Protein AF-A0AAN6GWX3-F1 (afdb_monomer)

Radius of gyration: 16.19 Å; Cα contacts (8 Å, |Δi|>4): 190; chains: 1; bounding box: 40×21×46 Å

Secondary structure (DSSP, 8-state):
--SEEEEESTTSS--TT-S-GGG-HHHHHH--SSS---S-BSTT----S----HHHHHHHHHHHH-TT-EEEEE--HHHHHHTTTTSTTT-SS--SEEEE------BTTB--SS--

pLDDT: mean 90.26, std 8.54, range [56.81, 98.62]

Solvent-accessible surface area (backbone atoms only — not comparable to full-atom values): 7102 Å² total; per-residue (Å²): 128,79,57,28,37,29,41,33,23,25,26,22,40,60,57,75,83,57,55,43,62,76,79,37,80,68,35,39,79,72,45,76,74,59,17,42,80,91,70,59,35,45,94,87,50,70,72,52,94,74,82,85,23,57,49,58,53,47,49,53,54,49,43,72,79,35,80,82,42,46,76,47,73,50,44,53,55,68,57,40,63,73,58,59,73,74,40,85,90,46,52,96,66,68,53,78,44,77,48,77,35,81,79,82,77,51,27,66,98,48,82,69,96,61,91,123

Mean predicted aligned error: 4.52 Å

Sequence (116 aa):
TPANVGVFGNDAPDISVGLYLDGDPDLLNIGYDQGVLPVGGGSGTGRMTYVVAPLDAIKTKVFSYNSKALVQYVTNNTEIIHNKIFGAMINPTPPEVCLVFLKTWATEGYDRPSLE

Nearest PDB structures (foldseek):
  6ke3-assembly4_G  TM=5.110E-01  e=7.547E+00  Homo sapiens

Structure (mmCIF, N/CA/C/O backbone):
data_AF-A0AAN6GWX3-F1
#
_entry.id   AF-A0AAN6GWX3-F1
#
loop_
_atom_site.group_PDB
_atom_site.id
_atom_site.type_symbol
_atom_site.label_atom_id
_atom_site.label_alt_id
_atom_site.label_comp_id
_atom_site.label_asym_id
_atom_site.label_entity_id
_atom_site.label_seq_id
_atom_site.pdbx_PDB_ins_code
_atom_site.Cartn_x
_atom_site.Cartn_y
_atom_site.Cartn_z
_atom_site.occupancy
_atom_site.B_iso_or_equiv
_atom_site.auth_seq_id
_atom_site.auth_comp_id
_atom_site.auth_asym_id
_atom_site.auth_atom_id
_atom_site.pdbx_PDB_model_num
ATOM 1 N N . THR A 1 1 ? -13.798 -11.269 13.550 1.00 63.06 1 THR A N 1
ATOM 2 C CA . THR A 1 1 ? -13.099 -10.264 12.725 1.00 63.06 1 THR A CA 1
ATOM 3 C C . THR A 1 1 ? -12.411 -9.296 13.653 1.00 63.06 1 THR A C 1
ATOM 5 O O . THR A 1 1 ? -13.079 -8.914 14.610 1.00 63.06 1 THR A O 1
ATOM 8 N N . PRO A 1 2 ? -11.133 -8.945 13.432 1.00 74.06 2 PRO A N 1
ATOM 9 C CA . PRO A 1 2 ? -10.436 -7.997 14.293 1.00 74.06 2 PRO A CA 1
ATOM 10 C C . PRO A 1 2 ? -11.210 -6.679 14.412 1.00 74.06 2 PRO A C 1
ATOM 12 O O . PRO A 1 2 ? -11.711 -6.163 13.411 1.00 74.06 2 PRO A O 1
ATOM 15 N N . ALA A 1 3 ? -11.342 -6.165 15.630 1.00 88.56 3 ALA A N 1
ATO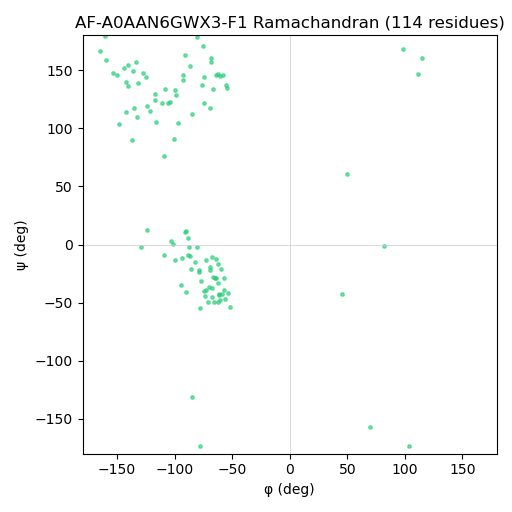M 16 C CA . ALA A 1 3 ? -11.913 -4.860 15.927 1.00 88.56 3 ALA A CA 1
ATOM 17 C C . ALA A 1 3 ? -10.886 -3.732 15.752 1.00 88.56 3 ALA A C 1
ATOM 19 O O . ALA A 1 3 ? -11.289 -2.577 15.662 1.00 88.56 3 ALA A O 1
ATOM 20 N N . ASN A 1 4 ? -9.588 -4.045 15.676 1.00 94.19 4 ASN A N 1
ATOM 21 C CA . ASN A 1 4 ? -8.525 -3.063 15.476 1.00 94.19 4 ASN A CA 1
ATOM 22 C C . ASN A 1 4 ? -7.421 -3.609 14.552 1.00 94.19 4 ASN A C 1
ATOM 24 O O . ASN A 1 4 ? -6.721 -4.557 14.906 1.00 94.19 4 ASN A O 1
ATOM 28 N N . VAL A 1 5 ? -7.267 -3.016 13.368 1.00 95.62 5 VAL A N 1
ATOM 29 C CA . VAL A 1 5 ? -6.329 -3.434 12.313 1.00 95.62 5 VAL A CA 1
ATOM 30 C C . VAL A 1 5 ? -5.304 -2.331 12.071 1.00 95.62 5 VAL A C 1
ATOM 32 O O . VAL A 1 5 ? -5.675 -1.184 11.848 1.00 95.62 5 VAL A O 1
ATOM 35 N N . GLY A 1 6 ? -4.019 -2.676 12.082 1.00 95.25 6 GLY A N 1
ATOM 36 C CA . GLY A 1 6 ? -2.919 -1.788 11.724 1.00 95.25 6 GLY A CA 1
ATOM 37 C C . GLY A 1 6 ? -2.465 -2.048 10.292 1.00 95.25 6 GLY A C 1
ATOM 38 O O . GLY A 1 6 ? -2.271 -3.203 9.919 1.00 95.25 6 GLY A O 1
ATOM 39 N N . VAL A 1 7 ? -2.284 -0.996 9.498 1.00 96.62 7 VAL A N 1
ATOM 40 C CA . VAL A 1 7 ? -1.786 -1.067 8.118 1.00 96.62 7 VAL A CA 1
ATOM 41 C C . VAL A 1 7 ? -0.546 -0.189 7.985 1.00 96.62 7 VAL A C 1
ATOM 43 O O . VAL A 1 7 ? -0.600 1.018 8.208 1.00 96.62 7 VAL A O 1
ATOM 46 N N . PHE A 1 8 ? 0.580 -0.791 7.628 1.00 95.62 8 PHE A N 1
ATOM 47 C CA . PHE A 1 8 ? 1.879 -0.130 7.628 1.00 95.62 8 PHE A CA 1
ATOM 48 C C . PHE A 1 8 ? 2.569 -0.282 6.282 1.00 95.62 8 PHE A C 1
ATOM 50 O O . PHE A 1 8 ? 2.434 -1.316 5.632 1.00 95.62 8 PHE A O 1
ATOM 57 N N . GLY A 1 9 ? 3.346 0.729 5.909 1.00 96.06 9 GLY A N 1
ATOM 58 C CA . GLY A 1 9 ? 4.186 0.699 4.718 1.00 96.06 9 GLY A CA 1
ATOM 59 C C . GLY A 1 9 ? 3.729 1.657 3.622 1.00 96.06 9 GLY A C 1
ATOM 60 O O . GLY A 1 9 ? 2.534 1.900 3.429 1.00 96.06 9 GLY A O 1
ATOM 61 N N . ASN A 1 10 ? 4.706 2.191 2.897 1.00 96.81 10 ASN A N 1
ATOM 62 C CA . ASN A 1 10 ? 4.520 3.126 1.784 1.00 96.81 10 ASN A CA 1
ATOM 63 C C . ASN A 1 10 ? 3.849 2.514 0.549 1.00 96.81 10 ASN A C 1
ATOM 65 O O . ASN A 1 10 ? 3.422 3.262 -0.321 1.00 96.81 10 ASN A O 1
ATOM 69 N N . ASP A 1 11 ? 3.699 1.191 0.491 1.00 98.00 11 ASP A N 1
ATOM 70 C CA . ASP A 1 11 ? 2.968 0.477 -0.563 1.00 98.00 11 ASP A CA 1
ATOM 71 C C . ASP A 1 11 ? 1.459 0.315 -0.261 1.00 98.00 11 ASP A C 1
ATOM 73 O O . ASP A 1 11 ? 0.672 -0.072 -1.118 1.00 98.00 11 ASP A O 1
ATOM 77 N N . ALA A 1 12 ? 1.006 0.648 0.952 1.00 98.38 12 ALA A N 1
ATOM 78 C CA . ALA A 1 12 ? -0.409 0.547 1.312 1.00 98.38 12 ALA A CA 1
ATOM 79 C C . ALA A 1 12 ? -1.348 1.633 0.725 1.00 98.38 12 ALA A C 1
ATOM 81 O O . ALA A 1 12 ? -2.497 1.289 0.422 1.00 98.38 12 ALA A O 1
ATOM 82 N N . PRO A 1 13 ? -0.969 2.930 0.642 1.00 98.00 13 PRO A N 1
ATOM 83 C CA . PRO A 1 13 ? -1.861 3.985 0.161 1.00 98.00 13 PRO A CA 1
ATOM 84 C C . PRO A 1 13 ? -1.939 4.032 -1.373 1.00 98.00 13 PRO A C 1
ATOM 86 O O . PRO A 1 13 ? -1.277 3.271 -2.077 1.00 98.00 13 PRO A O 1
ATOM 89 N N . ASP A 1 14 ? -2.760 4.945 -1.890 1.00 96.81 14 ASP A N 1
ATOM 90 C CA . ASP A 1 14 ? -2.854 5.210 -3.328 1.00 96.81 14 ASP A CA 1
ATOM 91 C C . ASP A 1 14 ? -1.575 5.868 -3.884 1.00 96.81 14 ASP A C 1
ATOM 93 O O . ASP A 1 14 ? -0.755 6.419 -3.144 1.00 96.81 14 ASP A O 1
ATOM 97 N N . ILE A 1 15 ? -1.403 5.787 -5.202 1.00 94.69 15 ILE A N 1
ATOM 98 C CA . ILE A 1 15 ? -0.242 6.272 -5.947 1.00 94.69 15 ILE A CA 1
ATOM 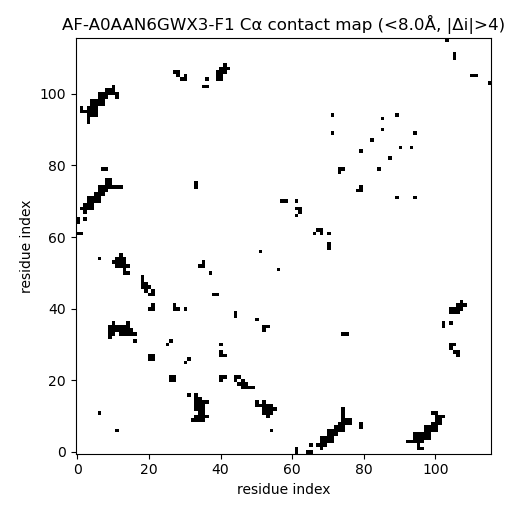99 C C . ILE A 1 15 ? -0.216 7.801 -5.934 1.00 94.69 15 ILE A C 1
ATOM 101 O O . ILE A 1 15 ? -1.094 8.455 -6.495 1.00 94.69 15 ILE A O 1
ATOM 105 N N . SER A 1 16 ? 0.829 8.395 -5.352 1.00 91.81 16 SER A N 1
ATOM 106 C CA . SER A 1 16 ? 0.944 9.858 -5.251 1.00 91.81 16 SER A CA 1
ATOM 107 C C . SER A 1 16 ? 1.583 10.524 -6.473 1.00 91.81 16 SER A C 1
ATOM 109 O O . SER A 1 16 ? 1.591 11.748 -6.566 1.00 91.81 16 SER A O 1
ATOM 111 N N . VAL A 1 17 ? 2.152 9.733 -7.387 1.00 91.06 17 VAL A N 1
ATOM 112 C CA . VAL A 1 17 ? 2.924 10.205 -8.554 1.00 91.06 17 VAL A CA 1
ATOM 113 C C . VAL A 1 17 ? 2.152 10.128 -9.879 1.00 91.06 17 VAL A C 1
ATOM 115 O O . VAL A 1 17 ? 2.679 10.474 -10.930 1.00 91.06 17 VAL A O 1
ATOM 118 N N . GLY A 1 18 ? 0.881 9.716 -9.838 1.00 91.31 18 GLY A N 1
ATOM 119 C CA . GLY A 1 18 ? 0.011 9.605 -11.010 1.00 91.31 18 GLY A CA 1
ATOM 120 C C . GLY A 1 18 ? -0.094 8.191 -11.591 1.00 91.31 18 GLY A C 1
ATOM 121 O O . GLY A 1 18 ? 0.638 7.276 -11.236 1.00 91.31 18 GLY A O 1
ATOM 122 N N . LEU A 1 19 ? -1.055 8.008 -12.502 1.00 93.44 19 LEU A N 1
ATOM 123 C CA . LEU A 1 19 ? -1.474 6.694 -13.016 1.00 93.44 19 LEU A CA 1
ATOM 124 C C . LEU A 1 19 ? -0.728 6.235 -14.282 1.00 93.44 19 LEU A C 1
ATOM 126 O O . LEU A 1 19 ? -1.140 5.277 -14.937 1.00 93.44 19 LEU A O 1
ATOM 130 N N . TYR A 1 20 ? 0.342 6.930 -14.666 1.00 91.81 20 TYR A N 1
ATOM 131 C CA . TYR A 1 20 ? 1.201 6.545 -15.783 1.00 91.81 20 TYR A CA 1
ATOM 132 C C . TYR A 1 20 ? 2.666 6.722 -15.386 1.00 91.81 20 TYR A C 1
ATOM 134 O O . TYR A 1 20 ? 3.241 7.792 -15.556 1.00 91.81 20 TYR A O 1
ATOM 142 N N . LEU A 1 21 ? 3.232 5.656 -14.821 1.00 85.44 21 LEU A N 1
ATOM 143 C CA . LEU A 1 21 ? 4.538 5.653 -14.149 1.00 85.44 21 LEU A CA 1
ATOM 144 C C . LEU A 1 21 ? 5.723 5.837 -15.111 1.00 85.44 21 LEU A C 1
ATOM 146 O O . LEU A 1 21 ? 6.785 6.286 -14.707 1.00 85.44 21 LEU A O 1
ATOM 150 N N . ASP A 1 22 ? 5.512 5.527 -16.387 1.00 83.25 22 ASP A N 1
ATOM 151 C CA . ASP A 1 22 ? 6.477 5.663 -17.487 1.00 83.25 22 ASP A CA 1
ATOM 152 C C . ASP A 1 22 ? 6.451 7.058 -18.138 1.00 83.25 22 ASP A C 1
ATOM 154 O O . ASP A 1 22 ? 7.226 7.366 -19.036 1.00 83.25 22 ASP A O 1
ATOM 158 N N . GLY A 1 23 ? 5.559 7.941 -17.674 1.00 79.31 23 GLY A N 1
ATOM 159 C CA . GLY A 1 23 ? 5.509 9.331 -18.126 1.00 79.31 23 GLY A CA 1
ATOM 160 C C . GLY A 1 23 ? 6.653 10.203 -17.601 1.00 79.31 23 GLY A C 1
ATOM 161 O O . GLY A 1 23 ? 6.834 11.308 -18.110 1.00 79.31 23 GLY A O 1
ATOM 162 N N . ASP A 1 24 ? 7.398 9.725 -16.602 1.00 81.19 24 ASP A N 1
ATOM 163 C CA . ASP A 1 24 ? 8.495 10.441 -15.956 1.00 81.19 24 ASP A CA 1
ATOM 164 C C . ASP A 1 24 ? 9.811 9.636 -16.076 1.00 81.19 24 ASP A C 1
ATOM 166 O O . ASP A 1 24 ? 9.918 8.543 -15.506 1.00 81.19 24 ASP A O 1
ATOM 170 N N . PRO A 1 25 ? 10.826 10.157 -16.796 1.00 77.62 25 PRO A N 1
ATOM 171 C CA . PRO A 1 25 ? 12.141 9.528 -16.932 1.00 77.62 25 PRO A CA 1
ATOM 172 C C . PRO A 1 25 ? 12.869 9.259 -15.612 1.00 77.62 25 PRO A C 1
ATOM 174 O O . PRO A 1 25 ? 13.654 8.310 -15.537 1.00 77.62 25 PRO A O 1
ATOM 177 N N . ASP A 1 26 ? 12.622 10.064 -14.578 1.00 77.94 26 ASP A N 1
ATOM 178 C CA . ASP A 1 26 ? 13.255 9.866 -13.277 1.00 77.94 26 ASP A CA 1
ATOM 179 C C . ASP A 1 26 ? 12.626 8.654 -12.574 1.00 77.94 26 ASP A C 1
ATOM 181 O O . ASP A 1 26 ? 13.338 7.761 -12.106 1.00 77.94 26 ASP A O 1
ATOM 185 N N . LEU A 1 27 ? 11.293 8.538 -12.597 1.00 79.00 27 LEU A N 1
ATOM 186 C CA . LEU A 1 27 ? 10.573 7.397 -12.013 1.00 79.00 27 LEU A CA 1
ATOM 187 C C . LEU A 1 27 ? 10.877 6.077 -12.723 1.00 79.00 27 LEU A C 1
ATOM 189 O O . LEU A 1 27 ? 10.849 5.023 -12.089 1.00 79.00 27 LEU A O 1
ATOM 193 N N . LEU A 1 28 ? 11.205 6.118 -14.014 1.00 76.44 28 LEU A N 1
ATOM 194 C CA . LEU A 1 28 ? 11.531 4.919 -14.781 1.00 76.44 28 LEU A CA 1
ATOM 195 C C . LEU A 1 28 ? 12.696 4.127 -14.185 1.00 76.44 28 LEU A C 1
ATOM 197 O O . LEU A 1 28 ? 12.647 2.896 -14.148 1.00 76.44 28 LEU A O 1
ATOM 201 N N . ASN A 1 29 ? 13.717 4.822 -13.683 1.00 75.38 29 ASN A N 1
ATOM 202 C CA . ASN A 1 29 ? 14.937 4.189 -13.189 1.00 75.38 29 ASN A CA 1
ATOM 203 C C . ASN A 1 29 ? 14.865 3.839 -11.699 1.00 75.38 29 ASN A C 1
ATOM 205 O O . ASN A 1 29 ? 15.332 2.774 -11.300 1.00 75.38 29 ASN A O 1
ATOM 209 N N . ILE A 1 30 ? 14.291 4.722 -10.875 1.00 83.56 30 ILE A N 1
ATOM 210 C CA . ILE A 1 30 ? 14.327 4.588 -9.406 1.00 83.56 30 ILE A CA 1
ATOM 211 C C . ILE A 1 30 ? 12.976 4.233 -8.773 1.00 83.56 30 ILE A C 1
ATOM 213 O O . ILE A 1 30 ? 12.926 3.908 -7.587 1.00 83.56 30 ILE A O 1
ATOM 217 N N . GLY A 1 31 ? 11.885 4.261 -9.540 1.00 89.25 31 GLY A N 1
ATOM 218 C CA . GLY A 1 31 ? 10.532 4.091 -9.021 1.00 89.25 31 GLY A CA 1
ATOM 219 C C . GLY A 1 31 ? 10.075 5.285 -8.178 1.00 89.25 31 GLY A C 1
ATOM 220 O O . GLY A 1 31 ? 10.568 6.402 -8.316 1.00 89.25 31 GLY A O 1
ATOM 221 N N . TYR A 1 32 ? 9.106 5.050 -7.292 1.00 92.25 32 TYR A N 1
ATOM 222 C CA . TYR A 1 32 ? 8.487 6.073 -6.442 1.00 92.25 32 TYR A CA 1
ATOM 223 C C . TYR A 1 32 ? 8.322 5.586 -5.003 1.00 92.25 32 TYR A C 1
ATOM 225 O O . TYR A 1 32 ? 8.073 4.404 -4.752 1.00 92.25 32 TYR A O 1
ATOM 233 N N . ASP A 1 33 ? 8.389 6.522 -4.053 1.00 92.31 33 ASP A N 1
ATOM 234 C CA . ASP A 1 33 ? 8.307 6.201 -2.627 1.00 92.31 33 ASP A CA 1
ATOM 235 C C . ASP A 1 33 ? 6.871 5.919 -2.160 1.00 92.31 33 ASP A C 1
ATOM 237 O O . ASP A 1 33 ? 6.602 4.843 -1.639 1.00 92.31 33 ASP A O 1
ATOM 241 N N . GLN A 1 34 ? 5.910 6.817 -2.387 1.00 94.56 34 GLN A N 1
ATOM 242 C CA . GLN A 1 34 ? 4.560 6.684 -1.816 1.00 94.56 34 GLN A CA 1
ATOM 243 C C . GLN A 1 34 ? 3.540 6.091 -2.799 1.00 94.56 34 GLN A C 1
ATOM 245 O O . GLN A 1 34 ? 3.368 6.576 -3.917 1.00 94.56 34 GLN A O 1
ATOM 250 N N . GLY A 1 35 ? 2.839 5.054 -2.345 1.00 96.81 35 GLY A N 1
ATOM 251 C CA . GLY A 1 35 ? 1.723 4.409 -3.030 1.00 96.81 35 GLY A CA 1
ATOM 252 C C . GLY A 1 35 ? 1.990 2.969 -3.452 1.00 96.81 35 GLY A C 1
ATOM 253 O O . GLY A 1 35 ? 3.141 2.549 -3.579 1.00 96.81 35 GLY A O 1
ATOM 254 N N . VAL A 1 36 ? 0.912 2.229 -3.698 1.00 97.62 36 VAL A N 1
ATOM 255 C CA . VAL A 1 36 ? 0.950 0.835 -4.160 1.00 97.62 36 VAL A CA 1
ATOM 256 C C . VAL A 1 36 ? 1.722 0.663 -5.472 1.00 97.62 36 VAL A C 1
ATOM 258 O O . VAL A 1 36 ? 1.656 1.544 -6.328 1.00 97.62 36 VAL A O 1
ATOM 261 N N . LEU A 1 37 ? 2.424 -0.463 -5.651 1.00 96.06 37 LEU A N 1
ATOM 262 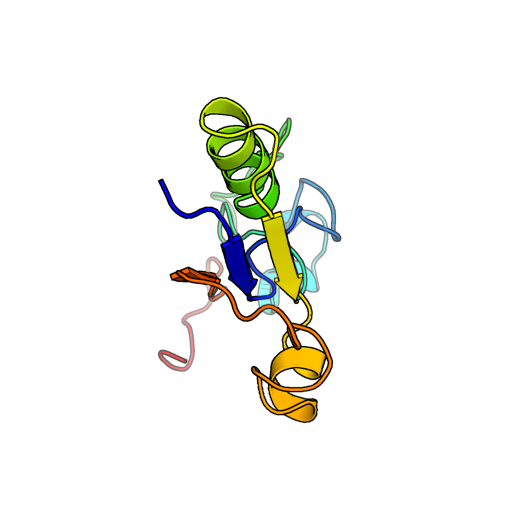C CA . LEU A 1 37 ? 3.121 -0.867 -6.879 1.00 96.06 37 LEU A CA 1
ATOM 263 C C . LEU A 1 37 ? 2.330 -1.896 -7.714 1.00 96.06 37 LEU A C 1
ATOM 265 O O . LEU A 1 37 ? 2.491 -3.101 -7.522 1.00 96.06 37 LEU A O 1
ATOM 269 N N . PRO A 1 38 ? 1.487 -1.459 -8.669 1.00 94.94 38 PRO A N 1
ATOM 270 C CA . PRO A 1 38 ? 0.683 -2.369 -9.488 1.00 94.94 38 PRO A CA 1
ATOM 271 C C . PRO A 1 38 ? 1.416 -2.907 -10.726 1.00 94.94 38 PRO A C 1
ATOM 273 O O . PRO A 1 38 ? 1.000 -3.922 -11.281 1.00 94.94 38 PRO A O 1
ATOM 276 N N . VAL A 1 39 ? 2.467 -2.224 -11.195 1.00 94.06 39 VAL A N 1
ATOM 277 C CA . VAL A 1 39 ? 3.234 -2.577 -12.400 1.00 94.06 39 VAL A CA 1
ATOM 278 C C . VAL A 1 39 ? 4.665 -2.041 -12.291 1.00 94.06 39 VAL A C 1
ATOM 280 O O . VAL A 1 39 ? 4.877 -1.002 -11.670 1.00 94.06 39 VAL A O 1
ATOM 283 N N . GLY A 1 40 ? 5.638 -2.746 -12.875 1.00 92.38 40 GLY A N 1
ATOM 284 C CA . GLY A 1 40 ? 7.023 -2.270 -13.003 1.00 92.38 40 GLY A CA 1
ATOM 285 C C . GLY A 1 40 ? 7.215 -1.248 -14.133 1.00 92.38 40 GLY A C 1
ATOM 286 O O . GLY A 1 40 ? 6.251 -0.809 -14.767 1.00 92.38 40 GLY A O 1
ATOM 287 N N . GLY A 1 41 ? 8.470 -0.879 -14.391 1.00 91.94 41 GLY A N 1
ATOM 288 C CA . GLY A 1 41 ? 8.845 0.058 -15.456 1.00 91.94 41 GLY A CA 1
ATOM 289 C C . GLY A 1 41 ? 9.165 -0.609 -16.799 1.00 91.94 41 GLY A C 1
ATOM 290 O O . GLY A 1 41 ? 9.433 -1.811 -16.865 1.00 91.94 41 GLY A O 1
ATOM 291 N N . GLY A 1 42 ? 9.175 0.189 -17.869 1.00 90.75 42 GLY A N 1
ATOM 292 C CA . GLY A 1 42 ? 9.538 -0.243 -19.222 1.00 90.75 42 GLY A CA 1
ATOM 293 C C . GLY A 1 42 ? 8.346 -0.446 -20.158 1.00 90.75 42 GLY A C 1
ATOM 294 O O . GLY A 1 42 ? 7.201 -0.173 -19.808 1.00 90.75 42 GLY A O 1
ATOM 295 N N . SER A 1 43 ? 8.603 -0.966 -21.358 1.00 90.88 43 SER A N 1
ATOM 296 C CA . SER A 1 43 ? 7.631 -1.042 -22.462 1.00 90.88 43 SER A CA 1
ATOM 297 C C . SER A 1 43 ? 6.387 -1.894 -22.178 1.00 90.88 43 SER A C 1
ATOM 299 O O . SER A 1 43 ? 5.382 -1.766 -22.875 1.00 90.88 43 SER A O 1
ATOM 301 N N . GLY A 1 44 ? 6.428 -2.743 -21.145 1.00 91.44 44 GLY A N 1
ATOM 302 C CA . GLY A 1 44 ? 5.282 -3.522 -20.663 1.00 91.44 44 GLY A CA 1
ATOM 303 C C . GLY A 1 44 ? 4.304 -2.750 -19.765 1.00 91.44 44 GLY A C 1
ATOM 304 O O . GLY A 1 44 ? 3.313 -3.325 -19.315 1.00 91.44 44 GLY A O 1
ATOM 305 N N . THR A 1 45 ? 4.578 -1.479 -19.468 1.00 91.50 45 THR A N 1
ATOM 306 C CA . THR A 1 45 ? 3.720 -0.624 -18.641 1.00 91.50 45 THR A CA 1
ATOM 307 C C . THR A 1 45 ? 2.462 -0.146 -19.379 1.00 91.50 45 THR A C 1
ATOM 309 O O . THR A 1 45 ? 2.304 -0.301 -20.590 1.00 91.50 45 THR A O 1
ATOM 312 N N . GLY A 1 46 ? 1.543 0.478 -18.644 1.00 91.62 46 GLY A N 1
ATOM 313 C CA . GLY A 1 46 ? 0.334 1.069 -19.200 1.00 91.62 46 GLY A CA 1
ATOM 314 C C . GLY A 1 46 ? -0.279 2.108 -18.271 1.00 91.62 46 GLY A C 1
ATOM 315 O O . GLY A 1 46 ? -0.039 2.120 -17.063 1.00 91.62 46 GLY A O 1
ATOM 316 N N . ARG A 1 47 ? -1.098 3.000 -18.838 1.00 94.12 47 ARG A N 1
ATOM 317 C CA . ARG A 1 47 ? -1.861 3.963 -18.041 1.00 94.12 47 ARG A CA 1
ATOM 318 C C . ARG A 1 47 ? -3.018 3.259 -17.345 1.00 94.12 47 ARG A C 1
ATOM 320 O O . ARG A 1 47 ? -3.899 2.708 -18.003 1.00 94.12 47 ARG A O 1
ATOM 327 N N . MET A 1 48 ? -3.046 3.342 -16.023 1.00 95.12 48 MET A N 1
ATOM 328 C CA . MET A 1 48 ? -4.155 2.844 -15.219 1.00 95.12 48 MET A CA 1
ATOM 329 C C . MET A 1 48 ? -5.339 3.810 -15.316 1.00 95.12 48 MET A C 1
ATOM 331 O O . MET A 1 48 ? -5.169 5.027 -15.264 1.00 95.12 48 MET A O 1
ATOM 335 N N . THR A 1 49 ? -6.553 3.279 -15.462 1.00 96.38 49 THR A N 1
ATOM 336 C CA . THR A 1 49 ? -7.784 4.084 -15.371 1.00 96.38 49 THR A CA 1
ATOM 337 C C . THR A 1 49 ? -8.131 4.407 -13.919 1.00 96.38 49 THR A C 1
ATOM 339 O O . THR A 1 49 ? -8.693 5.464 -13.648 1.00 96.38 49 THR A O 1
ATOM 342 N N . TYR A 1 50 ? -7.784 3.505 -13.000 1.00 95.25 50 TYR A N 1
ATOM 343 C CA . TYR A 1 50 ? -7.823 3.664 -11.549 1.00 95.25 50 TYR A CA 1
ATOM 344 C C . TYR A 1 50 ? -6.998 2.548 -10.891 1.00 95.25 50 TYR A C 1
ATOM 346 O O . TYR A 1 50 ? -6.682 1.541 -11.528 1.00 95.25 50 TYR A O 1
ATOM 354 N N . VAL A 1 51 ? -6.701 2.708 -9.602 1.00 96.31 51 VAL A N 1
ATOM 355 C CA . VAL A 1 51 ? -6.121 1.670 -8.745 1.00 96.31 51 VAL A CA 1
ATOM 356 C C . VAL A 1 51 ? -6.927 1.618 -7.453 1.00 96.31 51 VAL A C 1
ATOM 358 O O . VAL A 1 51 ? -7.339 2.649 -6.933 1.00 96.31 51 VAL A O 1
ATOM 361 N N . VAL A 1 52 ? -7.199 0.415 -6.948 1.00 98.06 52 VAL A N 1
ATOM 362 C CA . VAL A 1 52 ? -7.764 0.249 -5.603 1.00 98.06 52 VAL A CA 1
ATOM 363 C C . VAL A 1 52 ? -6.607 -0.052 -4.664 1.00 98.06 52 VAL A C 1
ATOM 365 O O . VAL A 1 52 ? -6.075 -1.162 -4.677 1.00 98.06 52 VAL A O 1
ATOM 368 N N . ALA A 1 53 ? -6.210 0.940 -3.871 1.00 98.19 53 ALA A N 1
ATOM 369 C CA . ALA A 1 53 ? -5.105 0.799 -2.936 1.00 98.19 53 ALA A CA 1
ATOM 370 C C . ALA A 1 53 ? -5.414 -0.247 -1.845 1.00 98.19 53 ALA A C 1
ATOM 372 O O . ALA A 1 53 ? -6.562 -0.335 -1.383 1.00 98.19 53 ALA A O 1
ATOM 373 N N . PRO A 1 54 ? -4.411 -1.010 -1.366 1.00 98.62 54 PRO A N 1
ATOM 374 C CA . PRO A 1 54 ? -4.609 -1.975 -0.290 1.00 98.62 54 PRO A CA 1
ATOM 375 C C . PRO A 1 54 ? -5.260 -1.371 0.957 1.00 98.62 54 PRO A C 1
ATOM 377 O O . PRO A 1 54 ? -6.176 -1.971 1.522 1.00 98.62 54 PRO A O 1
ATOM 380 N N . LEU A 1 55 ? -4.851 -0.162 1.360 1.00 98.50 55 LEU A N 1
ATOM 381 C CA . LEU A 1 55 ? -5.425 0.540 2.509 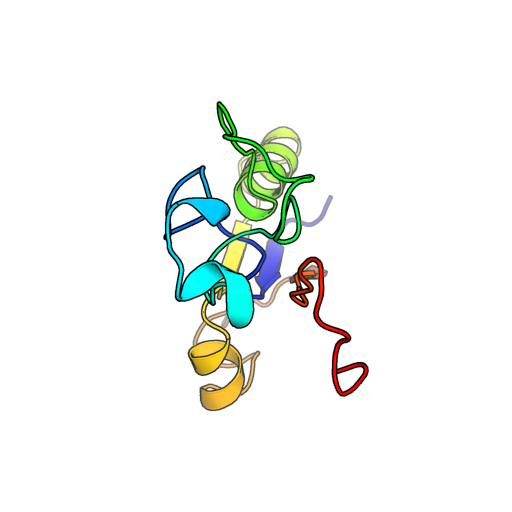1.00 98.50 55 LEU A CA 1
ATOM 382 C C . LEU A 1 55 ? -6.935 0.779 2.349 1.00 98.50 55 LEU A C 1
ATOM 384 O O . LEU A 1 55 ? -7.692 0.568 3.299 1.00 98.50 55 LEU A O 1
ATOM 388 N N . ASP A 1 56 ? -7.387 1.176 1.160 1.00 98.31 56 ASP A N 1
ATOM 389 C CA . ASP A 1 56 ? -8.802 1.452 0.892 1.00 98.31 56 ASP A CA 1
ATOM 390 C C . ASP A 1 56 ? -9.631 0.168 0.832 1.00 98.31 56 ASP A C 1
ATOM 392 O O . ASP A 1 56 ? -10.732 0.100 1.395 1.00 98.31 56 ASP A O 1
ATOM 396 N N . ALA A 1 57 ? -9.076 -0.889 0.233 1.00 98.25 57 ALA A N 1
ATOM 397 C CA . ALA A 1 57 ? -9.688 -2.213 0.233 1.00 98.25 57 ALA A CA 1
ATOM 398 C C . ALA A 1 57 ? -9.834 -2.769 1.661 1.00 98.25 57 ALA A C 1
ATOM 400 O O . ALA A 1 57 ? -10.893 -3.295 2.017 1.00 98.25 57 ALA A O 1
ATOM 401 N N . ILE A 1 58 ? -8.809 -2.609 2.506 1.00 97.81 58 ILE A N 1
ATOM 402 C CA . ILE A 1 58 ? -8.829 -3.044 3.909 1.00 97.81 58 ILE A CA 1
ATOM 403 C C . ILE A 1 58 ? -9.858 -2.253 4.710 1.00 97.81 58 ILE A C 1
ATOM 405 O O . ILE A 1 58 ? -10.684 -2.872 5.381 1.00 97.81 58 ILE A O 1
ATOM 409 N N . LYS A 1 59 ? -9.863 -0.915 4.613 1.00 97.25 59 LYS A N 1
ATOM 410 C CA . LYS A 1 59 ? -10.884 -0.065 5.250 1.00 97.25 59 LYS A CA 1
ATOM 411 C C . LYS A 1 59 ? -12.282 -0.554 4.880 1.00 97.25 59 LYS A C 1
ATOM 413 O O . LYS A 1 59 ? -13.066 -0.901 5.761 1.00 97.25 59 LYS A O 1
ATOM 418 N N . THR A 1 60 ? -12.556 -0.687 3.583 1.00 97.19 60 THR A N 1
ATOM 419 C CA . THR A 1 60 ? -13.852 -1.154 3.069 1.00 97.19 60 THR A CA 1
ATOM 420 C C . THR A 1 60 ? -14.222 -2.524 3.637 1.00 97.19 60 THR A C 1
ATOM 422 O O . THR A 1 60 ? -15.332 -2.721 4.134 1.00 97.19 60 THR A O 1
ATOM 425 N N . LYS A 1 61 ? -13.286 -3.481 3.626 1.00 95.69 61 LYS A N 1
ATOM 426 C CA . LYS A 1 61 ? -13.537 -4.846 4.093 1.00 95.69 61 LYS A CA 1
ATOM 427 C C . LYS A 1 61 ? -13.788 -4.914 5.596 1.00 95.69 61 LYS A C 1
ATOM 429 O O . LYS A 1 61 ? -14.733 -5.578 6.020 1.00 95.69 61 LYS A O 1
ATOM 434 N N . VAL A 1 62 ? -12.977 -4.232 6.396 1.00 95.81 62 VAL A N 1
ATOM 435 C CA . VAL A 1 62 ? -13.109 -4.200 7.858 1.00 95.81 62 VAL A CA 1
ATOM 436 C C . VAL A 1 62 ? -14.448 -3.578 8.259 1.00 95.81 62 VAL A C 1
ATOM 438 O O . VAL A 1 62 ? -15.213 -4.209 8.993 1.00 95.81 62 VAL A O 1
ATOM 441 N N . PHE A 1 63 ? -14.793 -2.416 7.693 1.00 95.38 63 PHE A N 1
ATOM 442 C CA . PHE A 1 63 ? -16.063 -1.747 7.983 1.00 95.38 63 PHE A CA 1
ATOM 443 C C . PHE A 1 63 ? -17.286 -2.528 7.487 1.00 95.38 63 PHE A C 1
ATOM 445 O O . PHE A 1 63 ? -18.341 -2.446 8.113 1.00 95.38 63 PHE A O 1
ATOM 452 N N . SER A 1 64 ? -17.150 -3.338 6.426 1.00 95.50 64 SER A N 1
ATOM 453 C CA . SER A 1 64 ? -18.236 -4.212 5.952 1.00 95.50 64 SER A CA 1
ATOM 454 C C . SER A 1 64 ? -18.636 -5.295 6.963 1.00 95.50 64 SER A C 1
ATOM 456 O O . SER A 1 64 ? -19.789 -5.715 6.985 1.00 95.50 64 SER A O 1
ATOM 458 N N . TYR A 1 65 ? -17.703 -5.743 7.812 1.00 92.75 65 TYR A N 1
ATOM 459 C CA . TYR A 1 65 ? -17.967 -6.746 8.848 1.00 92.75 65 TYR A CA 1
ATOM 460 C C . TYR A 1 65 ? -18.306 -6.133 10.203 1.00 92.75 65 TYR A C 1
ATOM 462 O O . TYR A 1 65 ? -19.073 -6.713 10.969 1.00 92.75 65 TYR A O 1
ATOM 470 N N . ASN A 1 66 ? -17.685 -5.002 10.531 1.00 93.69 66 ASN A N 1
ATOM 471 C CA . ASN A 1 66 ? -17.890 -4.305 11.788 1.00 93.69 66 ASN A CA 1
ATOM 472 C C . ASN A 1 66 ? -17.721 -2.799 11.568 1.00 93.69 66 ASN A C 1
ATOM 474 O O . ASN A 1 66 ? -16.604 -2.291 11.501 1.00 93.69 66 ASN A O 1
ATOM 478 N N . SER A 1 67 ? -18.836 -2.073 11.526 1.00 91.88 67 SER A N 1
ATOM 479 C CA . SER A 1 67 ? -18.849 -0.615 11.350 1.00 91.88 67 SER A CA 1
ATOM 480 C C . SER A 1 67 ? -18.195 0.161 12.499 1.00 91.88 67 SER A C 1
ATOM 482 O O . SER A 1 67 ? -17.934 1.351 12.352 1.00 91.88 67 SER A O 1
ATOM 484 N N . LYS A 1 68 ? -17.922 -0.496 13.635 1.00 93.44 68 LYS A N 1
ATOM 485 C CA . LYS A 1 68 ? -17.225 0.075 14.797 1.00 93.44 68 LYS A CA 1
ATOM 486 C C . LYS A 1 68 ? -15.756 -0.343 14.892 1.00 93.44 68 LYS A C 1
ATOM 488 O O . LYS A 1 68 ? -15.104 0.009 15.870 1.00 93.44 68 LYS A O 1
ATOM 493 N N . ALA A 1 69 ? -15.252 -1.139 13.949 1.00 94.88 69 ALA A N 1
ATOM 494 C CA . ALA A 1 69 ? -13.843 -1.508 13.938 1.00 94.88 69 ALA A CA 1
ATOM 495 C C . ALA A 1 6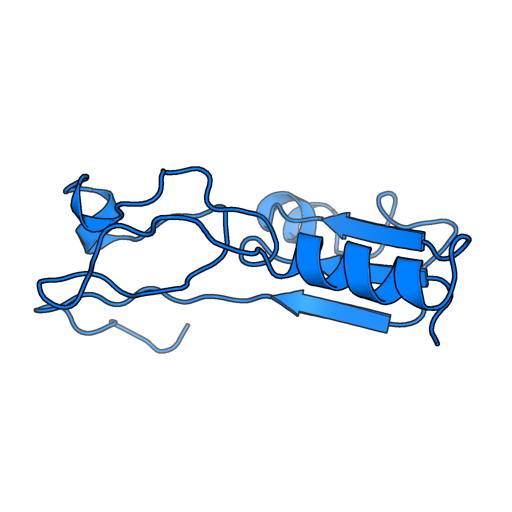9 ? -12.957 -0.292 13.621 1.00 94.88 69 ALA A C 1
ATOM 497 O O . ALA A 1 69 ? -13.400 0.679 13.015 1.00 94.88 69 ALA A O 1
ATOM 498 N N . LEU A 1 70 ? -11.697 -0.357 14.030 1.00 94.75 70 LEU A N 1
ATOM 499 C CA . LEU A 1 70 ? -10.687 0.662 13.802 1.00 94.75 70 LEU A CA 1
ATOM 500 C C . LEU A 1 70 ? -9.669 0.155 12.776 1.00 94.75 70 LEU A C 1
ATOM 502 O O . LEU A 1 70 ? -9.175 -0.966 12.890 1.00 94.75 70 LEU A O 1
ATOM 506 N N . VAL A 1 71 ? -9.336 0.992 11.794 1.00 95.75 71 VAL A N 1
ATOM 507 C CA . VAL A 1 71 ? -8.190 0.777 10.902 1.00 95.75 71 VAL A CA 1
ATOM 508 C C . VAL A 1 71 ? -7.196 1.908 11.135 1.00 95.75 71 VAL A C 1
ATOM 510 O O . VAL A 1 71 ? -7.436 3.043 10.727 1.00 95.75 71 VAL A O 1
ATOM 513 N N . GLN A 1 72 ? -6.100 1.599 11.820 1.00 94.75 72 GLN A N 1
ATOM 514 C CA . GLN A 1 72 ? -4.979 2.506 12.062 1.00 94.75 72 GLN A CA 1
ATOM 515 C C . GLN A 1 72 ? -3.938 2.319 10.966 1.00 94.75 72 GLN A C 1
ATOM 517 O O . GLN A 1 72 ? -3.742 1.200 10.493 1.00 94.75 72 GLN A O 1
ATOM 522 N N . TYR A 1 73 ? -3.252 3.383 10.557 1.00 94.25 73 TYR A N 1
ATOM 523 C CA . TYR A 1 73 ? -2.232 3.263 9.523 1.00 94.25 73 TYR A CA 1
ATOM 524 C C . TYR A 1 73 ? -1.106 4.279 9.654 1.00 94.25 73 TYR A C 1
ATOM 526 O O . TYR A 1 73 ? -1.324 5.428 10.030 1.00 94.25 73 TYR A O 1
ATOM 534 N N . VAL A 1 74 ? 0.098 3.845 9.284 1.00 94.06 74 VAL A N 1
ATOM 535 C CA . VAL A 1 74 ? 1.267 4.705 9.077 1.00 94.06 74 VAL A CA 1
ATOM 536 C C . VAL A 1 74 ? 1.884 4.290 7.749 1.00 94.06 74 VAL A C 1
ATOM 538 O O . VAL A 1 74 ? 2.419 3.194 7.626 1.00 94.06 74 VAL A O 1
ATOM 541 N N . THR A 1 75 ? 1.773 5.140 6.734 1.00 94.81 75 THR A N 1
ATOM 542 C CA . THR A 1 75 ? 2.234 4.814 5.373 1.00 94.81 75 THR A CA 1
ATOM 543 C C . THR A 1 75 ? 3.599 5.414 5.055 1.00 94.81 75 THR A C 1
ATOM 545 O O . THR A 1 75 ? 4.244 5.027 4.094 1.00 94.81 75 THR A O 1
ATOM 548 N N . ASN A 1 76 ? 4.086 6.342 5.875 1.00 92.31 76 ASN A N 1
ATOM 549 C CA . ASN A 1 76 ? 5.419 6.896 5.708 1.00 92.31 76 ASN A CA 1
ATOM 550 C C . ASN A 1 76 ? 6.456 5.986 6.393 1.00 92.31 76 ASN A C 1
ATOM 552 O O . ASN A 1 76 ? 6.495 5.899 7.623 1.00 92.31 76 ASN A O 1
ATOM 556 N N . ASN A 1 77 ? 7.314 5.332 5.603 1.00 92.12 77 ASN A N 1
ATOM 557 C CA . ASN A 1 77 ? 8.362 4.443 6.115 1.00 92.12 77 ASN A CA 1
ATOM 558 C C . ASN A 1 77 ? 9.380 5.183 6.996 1.00 92.12 77 ASN A C 1
ATOM 560 O O . ASN A 1 77 ? 9.857 4.614 7.978 1.00 92.12 77 ASN A O 1
ATOM 564 N N . THR A 1 78 ? 9.672 6.455 6.709 1.00 91.12 78 THR A N 1
ATOM 565 C CA . THR A 1 78 ? 10.534 7.294 7.551 1.00 91.12 78 THR A CA 1
ATOM 566 C C . THR A 1 78 ? 9.939 7.457 8.948 1.00 91.12 78 THR A C 1
ATOM 568 O O . THR A 1 78 ? 10.648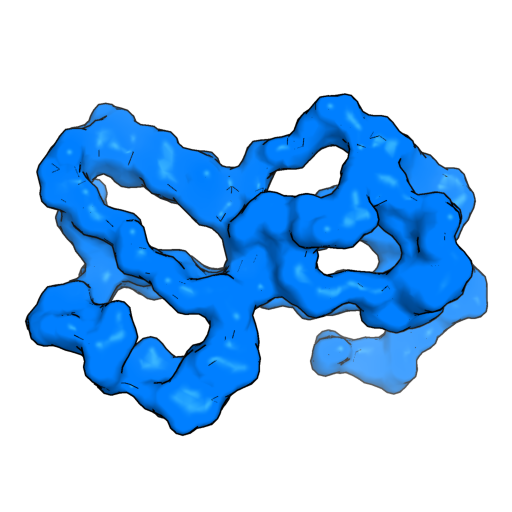 7.280 9.937 1.00 91.12 78 THR A O 1
ATOM 571 N N . GLU A 1 79 ? 8.629 7.701 9.051 1.00 88.31 79 GLU A N 1
ATOM 572 C CA . GLU A 1 79 ? 7.942 7.801 10.346 1.00 88.31 79 GLU A CA 1
ATOM 573 C C . GLU A 1 79 ? 7.906 6.457 11.086 1.00 88.31 79 GLU A C 1
ATOM 575 O O . GLU A 1 79 ? 8.074 6.426 12.305 1.00 88.31 79 GLU A O 1
ATOM 580 N N . ILE A 1 80 ? 7.730 5.341 10.367 1.00 87.75 80 ILE A N 1
ATOM 581 C CA . ILE A 1 80 ? 7.762 3.986 10.944 1.00 87.75 80 ILE A CA 1
ATOM 582 C C . ILE A 1 80 ? 9.130 3.706 11.583 1.00 87.75 80 ILE A C 1
ATOM 584 O O . ILE A 1 80 ? 9.199 3.246 12.729 1.00 87.75 80 ILE A O 1
ATOM 588 N N . ILE A 1 81 ? 10.213 4.003 10.859 1.00 86.81 81 ILE A N 1
ATOM 589 C CA . ILE A 1 81 ? 11.589 3.744 11.297 1.00 86.81 81 ILE A CA 1
ATOM 590 C C . ILE A 1 81 ? 11.982 4.691 12.440 1.00 86.81 81 ILE A C 1
ATOM 592 O O . ILE A 1 81 ? 12.462 4.232 13.479 1.00 86.81 81 ILE A O 1
ATOM 596 N N . HIS A 1 82 ? 11.758 6.002 12.292 1.00 82.56 82 HIS A N 1
ATOM 597 C CA . HIS A 1 82 ? 12.200 7.001 13.271 1.00 82.56 82 HIS A CA 1
ATOM 598 C C . HIS A 1 82 ? 11.424 6.948 14.590 1.00 82.56 82 HIS A C 1
ATOM 600 O O . HIS A 1 82 ? 12.025 7.100 15.654 1.00 82.56 82 HIS A O 1
ATOM 606 N N . ASN A 1 83 ? 10.118 6.670 14.558 1.00 72.38 83 ASN A N 1
ATOM 607 C CA . ASN A 1 83 ? 9.295 6.647 15.773 1.00 72.38 83 ASN A CA 1
ATOM 608 C C . ASN A 1 83 ? 9.238 5.272 16.458 1.00 72.38 83 ASN A C 1
ATOM 610 O O . ASN A 1 83 ? 8.420 5.073 17.359 1.00 72.38 83 ASN A O 1
ATOM 614 N N . LYS A 1 84 ? 10.099 4.321 16.056 1.00 67.00 84 LYS A N 1
ATOM 615 C CA . LYS A 1 84 ? 10.142 2.94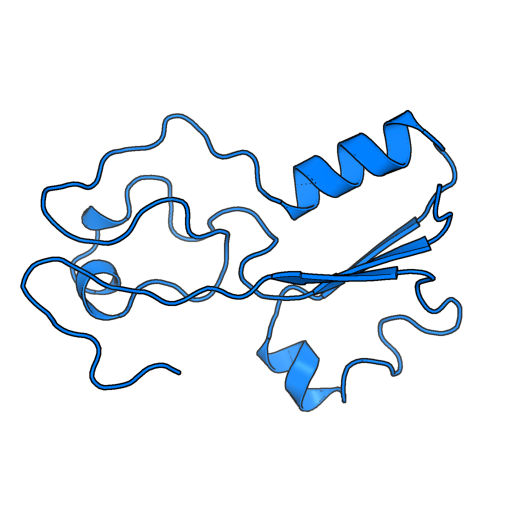4 16.578 1.00 67.00 84 LYS A CA 1
ATOM 616 C C . LYS A 1 84 ? 8.753 2.285 16.591 1.00 67.00 84 LYS A C 1
ATOM 618 O O . LYS A 1 84 ? 8.281 1.912 17.658 1.00 67.00 84 LYS A O 1
ATOM 623 N N . ILE A 1 85 ? 8.133 2.158 15.409 1.00 56.81 85 ILE A N 1
ATOM 624 C CA . ILE A 1 85 ? 6.982 1.323 14.962 1.00 56.81 85 ILE A CA 1
ATOM 625 C C . ILE A 1 85 ? 5.711 1.242 15.851 1.00 56.81 85 ILE A C 1
ATOM 627 O O . ILE A 1 85 ? 4.608 1.317 15.322 1.00 56.81 85 ILE A O 1
ATOM 631 N N . PHE A 1 86 ? 5.807 1.114 17.177 1.00 58.81 86 PHE A N 1
ATOM 632 C CA . PHE A 1 86 ? 4.699 0.756 18.074 1.00 58.81 86 PHE A CA 1
ATOM 633 C C . PHE A 1 86 ? 4.423 1.762 19.207 1.00 58.81 86 PHE A C 1
ATOM 635 O O . PHE A 1 86 ? 3.695 1.447 20.145 1.00 58.81 86 PHE A O 1
ATOM 642 N N . GLY A 1 87 ? 5.007 2.962 19.153 1.00 68.88 87 GLY A N 1
ATOM 643 C CA . GLY A 1 87 ? 4.885 3.992 20.191 1.00 68.88 87 GLY A CA 1
ATOM 644 C C . GLY A 1 87 ? 3.637 4.884 20.081 1.00 68.88 87 GLY A C 1
ATOM 645 O O . GLY A 1 87 ? 2.510 4.410 19.964 1.00 68.88 87 GLY A O 1
ATOM 646 N N . ALA A 1 88 ? 3.833 6.202 20.156 1.00 68.88 88 ALA A N 1
ATOM 647 C CA . ALA A 1 88 ? 2.768 7.204 20.304 1.00 68.88 88 ALA A CA 1
ATOM 648 C C . ALA A 1 88 ? 1.711 7.230 19.179 1.00 68.88 88 ALA A C 1
ATOM 650 O O . ALA A 1 88 ? 0.614 7.727 19.400 1.00 68.88 88 ALA A O 1
ATOM 651 N N . MET A 1 89 ? 2.021 6.694 17.994 1.00 76.88 89 MET A N 1
ATOM 652 C CA . MET A 1 89 ? 1.149 6.778 16.813 1.00 76.88 89 MET A CA 1
ATOM 653 C C . MET A 1 89 ? -0.018 5.778 16.812 1.00 76.88 89 MET A C 1
ATOM 655 O O . MET A 1 89 ? -0.995 6.002 16.106 1.00 76.88 89 MET A O 1
ATOM 659 N N . ILE A 1 90 ? 0.087 4.678 17.567 1.00 83.44 90 ILE A N 1
ATOM 660 C CA . ILE A 1 90 ? -0.935 3.608 17.612 1.00 83.44 90 ILE A CA 1
ATOM 661 C C . ILE A 1 90 ? -1.358 3.224 19.039 1.00 83.44 90 ILE A C 1
ATOM 663 O O . ILE A 1 90 ? -2.224 2.374 19.239 1.00 83.44 90 ILE A O 1
ATOM 667 N N . ASN A 1 91 ? -0.745 3.841 20.052 1.00 83.44 91 ASN A N 1
ATOM 668 C CA . ASN A 1 91 ? -1.172 3.729 21.444 1.00 83.44 91 ASN A CA 1
ATOM 669 C C . ASN A 1 91 ? -2.260 4.767 21.767 1.00 83.44 91 ASN A C 1
ATOM 671 O O . ASN A 1 91 ? -2.291 5.828 21.147 1.00 83.44 91 ASN A O 1
ATOM 675 N N . PRO A 1 92 ? -3.135 4.506 22.759 1.00 86.75 92 PRO A N 1
ATOM 676 C CA . PRO A 1 92 ? -3.127 3.377 23.702 1.00 86.75 92 PRO A CA 1
ATOM 677 C C . PRO A 1 92 ? -3.880 2.129 23.215 1.00 86.75 92 PRO A C 1
ATOM 679 O O . PRO A 1 92 ? -4.044 1.180 23.977 1.00 86.75 92 PRO A O 1
ATOM 682 N N . THR A 1 93 ? -4.371 2.126 21.976 1.00 89.88 93 THR A N 1
ATOM 683 C CA . THR A 1 93 ? -5.175 1.039 21.405 1.00 89.88 93 THR A CA 1
ATOM 684 C C . THR A 1 93 ? -4.370 0.275 20.352 1.00 89.88 93 THR A C 1
ATOM 686 O O . THR A 1 93 ? -4.607 0.478 19.160 1.00 89.88 93 THR A O 1
ATOM 689 N N . PRO A 1 94 ? -3.417 -0.594 20.735 1.00 88.69 94 PRO A N 1
ATOM 690 C CA . PRO A 1 94 ? -2.611 -1.333 19.770 1.00 88.69 94 PRO A CA 1
ATOM 691 C C . PRO A 1 94 ? -3.489 -2.235 18.878 1.00 88.69 94 PRO A C 1
ATOM 693 O O . PRO A 1 94 ? -4.493 -2.775 19.358 1.00 88.69 94 PRO A O 1
ATOM 696 N N . PRO A 1 95 ? -3.141 -2.409 17.590 1.00 92.88 95 PRO A N 1
ATOM 697 C CA . PRO A 1 95 ? -3.863 -3.309 16.698 1.00 92.88 95 PRO A CA 1
ATOM 698 C C . PRO A 1 95 ? -3.811 -4.776 17.133 1.00 92.88 95 PRO A C 1
ATOM 700 O O . PRO A 1 95 ? -2.793 -5.257 17.621 1.00 92.88 95 PRO A O 1
ATOM 703 N N . GLU A 1 96 ? -4.888 -5.513 16.868 1.00 93.75 96 GLU A N 1
ATOM 704 C CA . GLU A 1 96 ? -4.963 -6.970 17.058 1.00 93.75 96 GLU A CA 1
ATOM 705 C C . GLU A 1 96 ? -4.267 -7.729 15.917 1.00 93.75 96 GLU A C 1
ATOM 707 O O . GLU A 1 96 ? -3.846 -8.872 16.077 1.00 93.75 96 GLU A O 1
ATOM 712 N N . VAL A 1 97 ? -4.152 -7.089 14.750 1.00 93.38 97 VAL A N 1
ATOM 713 C CA . VAL A 1 97 ? -3.428 -7.586 13.579 1.00 93.38 97 VAL A CA 1
ATOM 714 C C . VAL A 1 97 ? -2.714 -6.426 12.892 1.00 93.38 97 VAL A C 1
ATOM 716 O O . VAL A 1 97 ? -3.266 -5.331 12.780 1.00 93.38 97 VAL A O 1
ATOM 719 N N . CYS A 1 98 ? -1.492 -6.670 12.424 1.00 93.62 98 CYS A N 1
ATOM 720 C CA . CYS A 1 98 ? -0.695 -5.710 11.665 1.00 93.62 98 CYS A CA 1
ATOM 721 C C . CYS A 1 98 ? -0.434 -6.264 10.261 1.00 93.62 98 CYS A C 1
ATOM 723 O O . CYS A 1 98 ? 0.097 -7.364 10.117 1.00 93.62 98 CYS A O 1
ATOM 725 N N . LEU A 1 99 ? -0.804 -5.501 9.238 1.00 96.62 99 LEU A N 1
ATOM 726 C CA . LEU A 1 99 ? -0.531 -5.785 7.834 1.00 96.62 99 LEU A CA 1
ATOM 727 C C . LEU A 1 99 ? 0.572 -4.837 7.365 1.00 96.62 99 LEU A C 1
ATOM 729 O O . LEU A 1 99 ? 0.415 -3.622 7.465 1.00 96.62 99 LEU A O 1
ATOM 733 N N . VAL A 1 100 ? 1.682 -5.390 6.884 1.00 96.38 100 VAL A N 1
ATOM 734 C CA . VAL A 1 100 ? 2.835 -4.620 6.400 1.00 96.38 100 VAL A CA 1
ATOM 735 C C . VAL A 1 100 ? 2.932 -4.792 4.890 1.00 96.38 100 VAL A C 1
ATOM 737 O O . VAL A 1 100 ? 3.036 -5.918 4.407 1.00 96.38 100 VAL A O 1
ATOM 740 N N . PHE A 1 101 ? 2.884 -3.681 4.164 1.00 98.00 101 PHE A N 1
ATOM 741 C CA . PHE A 1 101 ? 2.977 -3.619 2.710 1.00 98.00 101 PHE A CA 1
ATOM 742 C C . PHE A 1 101 ? 4.367 -3.133 2.311 1.00 98.00 101 PHE A C 1
ATOM 744 O O . PHE A 1 101 ? 4.808 -2.063 2.733 1.00 98.00 101 PHE A O 1
ATOM 751 N N . LEU A 1 102 ? 5.062 -3.947 1.522 1.00 96.25 102 LEU A N 1
ATOM 752 C CA . LEU A 1 102 ? 6.414 -3.699 1.037 1.00 96.25 102 LEU A CA 1
ATOM 753 C C . LEU A 1 102 ? 6.401 -3.785 -0.485 1.00 96.25 102 LEU A C 1
ATOM 755 O O . LEU A 1 102 ? 5.724 -4.645 -1.045 1.00 96.25 102 LEU A O 1
ATOM 759 N N . LYS A 1 103 ? 7.206 -2.949 -1.136 1.00 94.62 103 LYS A N 1
ATOM 760 C CA . LYS A 1 103 ? 7.401 -2.973 -2.586 1.00 94.62 103 LYS A CA 1
ATOM 761 C C . LYS A 1 103 ? 8.872 -2.890 -2.942 1.00 94.62 103 LYS A C 1
ATOM 763 O O . LYS A 1 103 ? 9.671 -2.354 -2.179 1.00 94.62 103 LYS A O 1
ATOM 768 N N . THR A 1 104 ? 9.195 -3.368 -4.136 1.00 94.12 104 THR A N 1
ATOM 769 C CA . THR A 1 104 ? 10.503 -3.185 -4.759 1.00 94.12 104 THR A CA 1
ATOM 770 C C . THR A 1 104 ? 10.327 -2.919 -6.249 1.00 94.12 104 THR A C 1
ATOM 772 O O . THR A 1 104 ? 9.488 -3.548 -6.895 1.00 94.12 104 THR A O 1
ATOM 775 N N . TRP A 1 105 ? 11.073 -1.955 -6.784 1.00 93.06 105 TRP A N 1
ATOM 776 C CA . TRP A 1 105 ? 10.967 -1.524 -8.177 1.00 93.06 105 TRP A CA 1
ATOM 777 C C . TRP A 1 105 ? 11.959 -2.274 -9.068 1.00 93.06 105 TRP A C 1
ATOM 779 O O . TRP A 1 105 ? 13.107 -2.505 -8.691 1.00 93.06 105 TRP A O 1
ATOM 789 N N . ALA A 1 106 ? 11.512 -2.615 -10.274 1.00 92.94 106 ALA A N 1
ATOM 790 C CA . ALA A 1 106 ? 12.346 -3.091 -11.368 1.00 92.94 106 ALA A CA 1
ATOM 791 C C . ALA A 1 106 ? 11.794 -2.541 -12.689 1.00 92.94 106 ALA A C 1
ATOM 793 O O . ALA A 1 106 ? 10.589 -2.289 -12.809 1.00 92.94 106 ALA A O 1
ATOM 794 N N . THR A 1 107 ? 12.669 -2.369 -13.676 1.00 92.50 107 THR A N 1
ATOM 795 C CA . THR A 1 107 ? 12.324 -1.795 -14.979 1.00 92.50 107 THR A CA 1
ATOM 796 C C . THR A 1 107 ? 13.053 -2.524 -16.104 1.00 92.50 107 THR A C 1
ATOM 798 O O . THR A 1 107 ? 14.103 -3.130 -15.893 1.00 92.50 107 THR A O 1
ATOM 801 N N . GLU A 1 108 ? 12.488 -2.492 -17.307 1.00 92.19 108 GLU A N 1
ATOM 802 C CA . GLU A 1 108 ? 13.109 -3.074 -18.496 1.00 92.19 108 GLU A CA 1
ATOM 803 C C . GLU A 1 108 ? 14.518 -2.512 -18.745 1.00 92.19 108 GLU A C 1
ATOM 805 O O . GLU A 1 108 ? 14.751 -1.310 -18.647 1.00 92.19 108 GLU A O 1
ATOM 810 N N . GLY A 1 109 ? 15.459 -3.389 -19.108 1.00 90.25 109 GLY A N 1
ATOM 811 C CA . GLY A 1 109 ? 16.835 -3.003 -19.435 1.00 90.25 109 GLY A CA 1
ATOM 812 C C . GLY A 1 109 ? 17.748 -2.797 -18.224 1.00 90.25 109 GLY A C 1
ATOM 813 O O . GLY A 1 109 ? 18.934 -2.535 -18.419 1.00 90.25 109 GLY A O 1
ATOM 814 N N . TYR A 1 110 ? 17.232 -2.960 -17.001 1.00 89.69 110 TYR A N 1
ATOM 815 C CA . TYR A 1 110 ? 17.995 -2.798 -15.766 1.00 89.69 110 TYR A CA 1
ATOM 816 C C . TYR A 1 110 ? 17.716 -3.935 -14.781 1.00 89.69 110 TYR A C 1
ATOM 818 O O . TYR A 1 110 ? 16.606 -4.093 -14.272 1.00 89.69 110 TYR A O 1
ATOM 826 N N . ASP A 1 111 ? 18.756 -4.701 -14.461 1.00 91.50 111 ASP A N 1
ATOM 827 C CA . ASP A 1 111 ? 18.703 -5.663 -13.366 1.00 91.50 111 ASP A CA 1
ATOM 828 C C . ASP A 1 111 ? 18.758 -4.938 -12.019 1.00 91.50 111 ASP A C 1
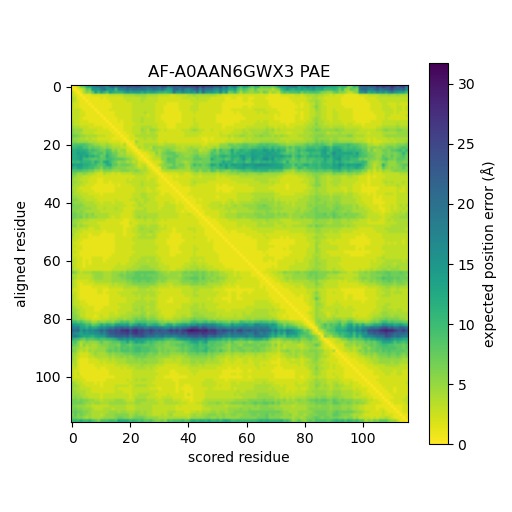ATOM 830 O O . ASP A 1 111 ? 19.489 -3.958 -11.840 1.00 91.50 111 ASP A O 1
ATOM 834 N N . ARG A 1 112 ? 18.025 -5.456 -11.029 1.00 91.75 112 ARG A N 1
ATOM 835 C CA . ARG A 1 112 ? 18.198 -4.995 -9.650 1.00 91.75 112 ARG A CA 1
ATOM 836 C C . ARG A 1 112 ? 19.594 -5.397 -9.158 1.00 91.75 112 ARG A C 1
ATOM 838 O O . ARG A 1 112 ? 19.977 -6.556 -9.324 1.00 91.75 112 ARG A O 1
ATOM 845 N N . PRO A 1 113 ? 20.341 -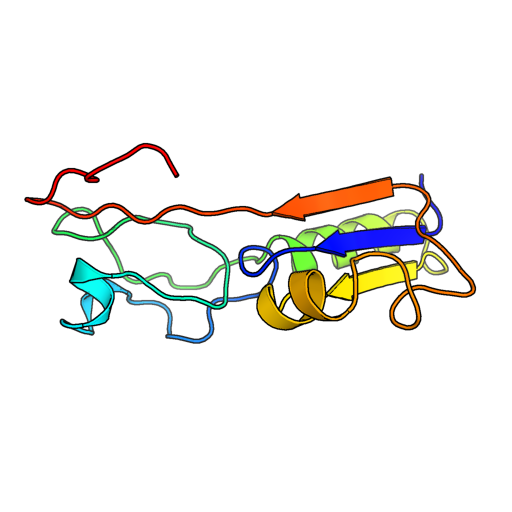4.488 -8.508 1.00 91.50 113 PRO A N 1
ATOM 846 C CA . PRO A 1 113 ? 21.689 -4.792 -8.030 1.00 91.50 113 PRO A CA 1
ATOM 847 C C . PRO A 1 113 ? 21.685 -5.792 -6.867 1.00 91.50 113 PRO A C 1
ATOM 849 O O . PRO A 1 113 ? 22.714 -6.401 -6.574 1.00 91.50 113 PRO A O 1
ATOM 852 N N . SER A 1 114 ? 20.546 -5.942 -6.187 1.00 93.56 114 SER A N 1
ATOM 853 C CA . SER A 1 114 ? 20.389 -6.794 -5.017 1.00 93.56 114 SER A CA 1
ATOM 854 C C . SER A 1 114 ? 18.910 -7.130 -4.751 1.00 93.56 114 SER A C 1
ATOM 856 O O . SER A 1 114 ? 18.026 -6.748 -5.525 1.00 93.56 114 SER A O 1
ATOM 858 N N . LEU A 1 115 ? 18.638 -7.921 -3.705 1.00 92.25 115 LEU A N 1
ATOM 859 C CA . LEU A 1 115 ? 17.289 -8.410 -3.384 1.00 92.25 115 LEU A CA 1
ATOM 860 C C . LEU A 1 115 ? 16.533 -7.533 -2.383 1.00 92.25 115 LEU A C 1
ATOM 862 O O . LEU A 1 115 ? 15.319 -7.714 -2.267 1.00 92.25 115 LEU A O 1
ATOM 866 N N . GLU A 1 116 ? 17.206 -6.587 -1.727 1.00 81.44 116 GLU A N 1
ATOM 867 C CA . GLU A 1 116 ? 16.609 -5.588 -0.829 1.00 81.44 116 GLU A CA 1
ATOM 868 C C . GLU A 1 116 ? 15.602 -4.666 -1.527 1.00 81.44 116 GLU A C 1
ATOM 870 O O . GLU A 1 116 ? 15.900 -4.137 -2.625 1.00 81.44 116 GLU A O 1
#

Foldseek 3Di:
DWLEEEEEEQQQAADPVAQFQAVDPVCQVANDGHYHDPDAADPPTDGDPGDCGNNNVCVVVSCVVPVNGYYFYDHHVVCCVVVVNFPDRQPPPHTPYYHYDDDDHDYPPDDDPDDD

Organism: NCBI:txid329885

InterPro domains:
  IPR002772 Glycoside hydrolase family 3 C-terminal domain [PF01915] (4-115)
  IPR036881 Glycoside hydrolase family 3 C-terminal domain superfamily [G3DSA:3.40.50.1700] (1-116)
  IPR036881 Glycoside hydrolase family 3 C-terminal domain superfamily [SSF52279] (4-115)